Protein AF-A0A0F8WD63-F1 (afdb_monomer_lite)

Structure (mmCIF, N/CA/C/O backbone):
data_AF-A0A0F8WD63-F1
#
_entry.id   AF-A0A0F8WD63-F1
#
loop_
_atom_site.group_PDB
_atom_site.id
_atom_site.type_symbol
_atom_site.label_atom_id
_atom_site.label_alt_id
_atom_site.label_comp_id
_atom_site.label_asym_id
_atom_site.label_entity_id
_atom_site.label_seq_id
_atom_site.pdbx_PDB_ins_code
_atom_site.Cartn_x
_atom_site.Cartn_y
_atom_site.Cartn_z
_atom_site.occupancy
_atom_site.B_iso_or_equiv
_atom_site.auth_seq_id
_atom_site.auth_comp_id
_atom_site.auth_asym_id
_atom_site.auth_atom_id
_atom_site.pdbx_PDB_model_num
ATOM 1 N N . TYR A 1 1 ? 9.977 12.960 1.402 1.00 57.56 1 TYR A N 1
ATOM 2 C CA . TYR A 1 1 ? 9.908 11.745 2.240 1.00 57.56 1 TYR A CA 1
ATOM 3 C C . TYR A 1 1 ? 9.172 11.996 3.546 1.00 57.56 1 TYR A C 1
ATOM 5 O O . TYR A 1 1 ? 9.416 13.023 4.166 1.00 57.56 1 TYR A O 1
ATOM 13 N N . SER A 1 2 ? 8.340 11.055 4.010 1.00 56.16 2 SER A N 1
ATOM 14 C CA . SER A 1 2 ? 7.693 11.103 5.342 1.00 56.16 2 SER A CA 1
ATOM 15 C C . SER A 1 2 ? 8.708 11.368 6.477 1.00 56.16 2 SER A C 1
ATOM 17 O O . 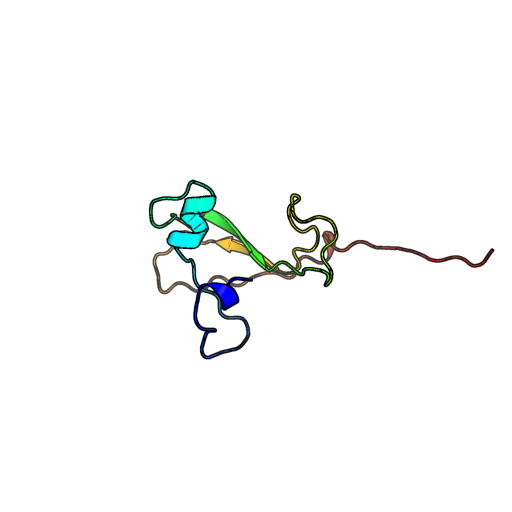SER A 1 2 ? 8.452 12.179 7.368 1.00 56.16 2 SER A O 1
ATOM 19 N N . MET A 1 3 ? 9.934 10.830 6.358 1.00 61.50 3 MET A N 1
ATOM 20 C CA . MET A 1 3 ? 11.042 11.016 7.316 1.00 61.50 3 MET A CA 1
ATOM 21 C C . MET A 1 3 ? 11.528 12.465 7.509 1.00 61.50 3 MET A C 1
ATOM 23 O O . MET A 1 3 ? 12.249 12.740 8.461 1.00 61.50 3 MET A O 1
ATOM 27 N N . THR A 1 4 ? 11.207 13.400 6.604 1.00 65.38 4 THR A N 1
ATOM 28 C CA . THR A 1 4 ? 11.591 14.815 6.788 1.00 65.38 4 THR A CA 1
ATOM 29 C C . THR A 1 4 ? 10.604 15.566 7.680 1.00 65.38 4 THR A C 1
ATOM 31 O O . THR A 1 4 ? 10.852 16.718 8.025 1.00 65.38 4 THR A O 1
ATOM 34 N N . VAL A 1 5 ? 9.465 14.947 8.007 1.00 67.38 5 VAL A N 1
ATOM 35 C CA . VAL A 1 5 ? 8.374 15.552 8.787 1.00 67.38 5 VAL A CA 1
ATOM 36 C C . VAL A 1 5 ? 8.035 14.730 10.031 1.00 67.38 5 VAL A C 1
ATOM 38 O O . VAL A 1 5 ? 7.672 15.311 11.050 1.00 67.38 5 VAL A O 1
ATOM 41 N N . ASN A 1 6 ? 8.212 13.409 9.982 1.00 70.25 6 ASN A N 1
ATOM 42 C CA . ASN A 1 6 ? 8.086 12.506 11.121 1.00 70.25 6 ASN A CA 1
ATOM 43 C C . ASN A 1 6 ? 9.435 11.888 11.482 1.00 70.25 6 ASN A C 1
ATOM 45 O O . ASN A 1 6 ? 10.238 11.587 10.600 1.00 70.25 6 ASN A O 1
ATOM 49 N N . ALA A 1 7 ? 9.646 11.618 12.773 1.00 76.00 7 ALA A N 1
ATOM 50 C CA . ALA A 1 7 ? 10.692 10.685 13.170 1.00 76.00 7 ALA A CA 1
ATOM 51 C C . ALA A 1 7 ? 10.440 9.328 12.481 1.00 76.00 7 ALA A C 1
ATOM 53 O O . ALA A 1 7 ? 9.280 8.910 12.388 1.00 76.00 7 ALA A O 1
ATOM 54 N N . PRO A 1 8 ? 11.488 8.654 11.979 1.00 71.19 8 PRO A N 1
ATOM 55 C CA . PRO A 1 8 ? 11.327 7.347 11.365 1.00 71.19 8 PRO A CA 1
ATOM 56 C C . PRO A 1 8 ? 10.758 6.357 12.394 1.00 71.19 8 PRO A C 1
ATOM 58 O O . PRO A 1 8 ? 11.106 6.446 13.578 1.00 71.19 8 PRO A O 1
ATOM 61 N N . PRO A 1 9 ? 9.896 5.419 11.976 1.00 74.94 9 PRO A N 1
ATOM 62 C CA . PRO A 1 9 ? 9.403 4.378 12.868 1.00 74.94 9 PRO A CA 1
ATOM 63 C C . PRO A 1 9 ? 10.531 3.480 13.384 1.00 74.94 9 PRO A C 1
ATOM 65 O O . PRO A 1 9 ? 11.634 3.452 12.834 1.00 74.94 9 PRO A O 1
ATOM 68 N N . ALA A 1 10 ? 10.243 2.719 14.442 1.00 82.12 10 ALA A N 1
ATOM 69 C CA . ALA A 1 10 ? 11.227 1.830 15.059 1.00 82.12 10 ALA A CA 1
ATOM 70 C C . ALA A 1 10 ? 11.632 0.667 14.138 1.00 82.12 10 ALA A C 1
ATOM 72 O O . ALA A 1 10 ? 12.734 0.134 14.280 1.00 82.12 10 ALA A O 1
ATOM 73 N N . PHE A 1 11 ? 10.759 0.289 13.198 1.00 74.69 11 PHE A N 1
ATOM 74 C CA . PHE A 1 11 ? 10.985 -0.815 12.276 1.00 74.69 11 PHE A CA 1
ATOM 75 C C . PHE A 1 11 ? 10.990 -0.342 10.814 1.00 74.69 11 PHE A C 1
ATOM 77 O O . PHE A 1 11 ? 10.140 0.459 10.417 1.00 74.69 11 PHE A O 1
ATOM 84 N N . PRO A 1 12 ? 11.927 -0.836 9.981 1.00 67.94 12 PRO A N 1
ATOM 85 C CA . PRO A 1 12 ? 11.923 -0.558 8.550 1.00 67.94 12 PRO A CA 1
ATOM 86 C C . PRO A 1 12 ? 10.595 -0.955 7.891 1.00 67.94 12 PRO A C 1
ATOM 88 O O . PRO A 1 12 ? 10.109 -2.064 8.097 1.00 67.94 12 PRO A O 1
ATOM 91 N N . GLY A 1 13 ? 10.044 -0.066 7.062 1.00 68.12 13 GLY A N 1
ATOM 92 C CA . GLY A 1 13 ? 8.823 -0.320 6.287 1.00 68.12 13 GLY A CA 1
ATOM 93 C C . GLY A 1 13 ? 7.509 0.042 6.985 1.00 68.12 13 GLY A C 1
ATOM 94 O O . GLY A 1 13 ? 6.462 -0.023 6.347 1.00 68.12 13 GLY A O 1
ATOM 95 N N . GLU A 1 14 ? 7.540 0.457 8.252 1.00 75.12 14 GLU A N 1
ATOM 96 C CA . GLU A 1 14 ? 6.409 1.169 8.853 1.00 75.12 14 GLU A CA 1
ATOM 97 C C . GLU A 1 14 ? 6.324 2.597 8.272 1.00 75.12 14 GLU A C 1
ATOM 99 O O . GLU A 1 14 ? 7.338 3.202 7.916 1.00 75.12 14 GLU A O 1
ATOM 104 N N . ASP A 1 15 ? 5.117 3.157 8.182 1.00 73.69 15 ASP A N 1
ATOM 105 C CA . ASP A 1 15 ? 4.892 4.585 7.933 1.00 73.69 15 ASP A CA 1
ATOM 106 C C . ASP A 1 15 ? 3.605 5.013 8.647 1.00 73.69 15 ASP A C 1
ATOM 108 O O . ASP A 1 15 ? 2.727 4.196 8.939 1.00 73.69 15 ASP A O 1
ATOM 112 N N . PHE A 1 16 ? 3.491 6.303 8.943 1.00 75.25 16 PHE A N 1
ATOM 113 C CA . PHE A 1 16 ? 2.353 6.869 9.650 1.00 75.25 16 PHE A CA 1
ATOM 114 C C . PHE A 1 16 ? 1.641 7.893 8.780 1.00 75.25 16 PHE A C 1
ATOM 116 O O . PHE A 1 16 ? 2.254 8.783 8.190 1.00 75.25 16 PHE A O 1
ATOM 123 N N . LEU A 1 17 ? 0.310 7.843 8.795 1.00 77.25 17 LEU A N 1
ATOM 124 C CA . LEU A 1 17 ? -0.494 8.941 8.277 1.00 77.25 17 LEU A CA 1
ATOM 125 C C . LEU A 1 17 ? -0.234 10.189 9.125 1.00 77.25 17 LEU A C 1
ATOM 127 O O . LEU A 1 17 ? -0.500 10.208 10.326 1.00 77.25 17 LEU A O 1
ATOM 131 N N . ASN A 1 18 ? 0.262 11.247 8.492 1.00 80.31 18 ASN A N 1
ATOM 132 C CA . ASN A 1 18 ? 0.487 12.528 9.144 1.00 80.31 18 ASN A CA 1
ATOM 133 C C . ASN A 1 18 ? -0.544 13.552 8.658 1.00 80.31 18 ASN A C 1
ATOM 135 O O . ASN A 1 18 ? -0.532 13.940 7.492 1.00 80.31 18 ASN A O 1
ATOM 139 N N . LEU A 1 19 ? -1.401 14.039 9.559 1.00 81.31 19 LEU A N 1
ATOM 140 C CA . LEU A 1 19 ? -2.434 15.029 9.227 1.00 81.31 19 LEU A CA 1
ATOM 141 C C . LEU A 1 19 ? -1.873 16.352 8.680 1.00 81.31 19 LEU A C 1
ATOM 143 O O . LEU A 1 19 ? -2.504 16.954 7.820 1.00 81.31 19 LEU A O 1
ATOM 147 N N . ASN A 1 20 ? -0.687 16.790 9.113 1.00 80.69 20 ASN A N 1
ATOM 148 C CA . ASN A 1 20 ? -0.045 18.001 8.584 1.00 80.69 20 ASN A CA 1
ATOM 149 C C . ASN A 1 20 ? 0.461 17.814 7.147 1.00 80.69 20 ASN A C 1
ATOM 151 O O . ASN A 1 20 ? 0.586 18.786 6.405 1.00 80.69 20 ASN A O 1
ATOM 155 N N . LEU A 1 21 ? 0.796 16.582 6.754 1.00 79.00 21 LEU A N 1
ATOM 156 C CA . LEU A 1 21 ? 1.125 16.248 5.368 1.00 79.00 21 LEU A CA 1
ATOM 157 C C . LEU A 1 21 ? -0.144 16.087 4.532 1.00 79.00 21 LEU A C 1
ATOM 159 O O . LEU A 1 21 ? -0.234 16.641 3.439 1.00 79.00 21 LEU A O 1
ATOM 163 N N . LEU A 1 22 ? -1.134 15.373 5.064 1.00 80.81 22 LEU A N 1
ATOM 164 C CA . LEU A 1 22 ? -2.413 15.123 4.404 1.00 80.81 22 LEU A CA 1
ATOM 165 C C . LEU A 1 22 ? -3.205 16.418 4.151 1.00 80.81 22 LEU A C 1
ATOM 167 O O . LEU A 1 22 ? -3.815 16.563 3.091 1.00 80.81 22 LEU A O 1
ATOM 171 N N . SER A 1 23 ? -3.126 17.402 5.051 1.00 84.19 23 SER A N 1
ATOM 172 C CA . SER A 1 23 ? -3.790 18.702 4.888 1.00 84.19 23 SER A CA 1
ATOM 173 C C . SER A 1 23 ? -3.254 19.507 3.704 1.00 84.19 23 SER A C 1
ATOM 175 O O . SER A 1 23 ? -4.020 20.229 3.066 1.00 84.19 23 SER A O 1
ATOM 177 N N . LYS A 1 24 ? -1.980 19.319 3.319 1.00 82.31 24 LYS A N 1
ATOM 178 C CA . LYS A 1 24 ? -1.419 19.907 2.085 1.00 82.31 24 LYS A CA 1
ATOM 179 C C . LYS A 1 24 ? -2.110 19.385 0.824 1.00 82.31 24 LYS A C 1
ATOM 181 O O . LYS A 1 24 ? -2.100 20.068 -0.191 1.00 82.31 24 LYS A O 1
ATOM 186 N N . SER A 1 25 ? -2.730 18.209 0.912 1.00 80.25 25 SER A N 1
ATOM 187 C CA . SER A 1 25 ? -3.554 17.602 -0.140 1.00 80.25 25 SER A CA 1
ATOM 188 C C . SER A 1 25 ? -5.060 17.785 0.112 1.00 80.25 25 SER A C 1
ATOM 190 O O . SER A 1 25 ? -5.879 17.098 -0.490 1.00 80.25 25 SER A O 1
ATOM 192 N N . GLY A 1 26 ? -5.449 18.685 1.025 1.00 85.19 26 GLY A N 1
ATOM 193 C CA . GLY A 1 26 ? -6.849 19.002 1.330 1.00 85.19 26 GLY A CA 1
ATOM 194 C C . GLY A 1 26 ? -7.546 18.048 2.308 1.00 85.19 26 GLY A C 1
ATOM 195 O O . GLY A 1 26 ? -8.733 18.226 2.585 1.00 85.19 26 GLY A O 1
ATOM 196 N N . VAL A 1 27 ? -6.840 17.063 2.870 1.00 86.12 27 VAL A N 1
ATOM 197 C CA . VAL A 1 27 ? -7.397 16.118 3.849 1.00 86.12 27 VAL A CA 1
ATOM 198 C C . VAL A 1 27 ? -7.173 16.661 5.262 1.00 86.12 27 VAL A C 1
ATOM 200 O O . VAL A 1 27 ? -6.094 16.539 5.833 1.00 86.12 27 VAL A O 1
ATOM 203 N N . ASN A 1 28 ? -8.210 17.289 5.819 1.00 88.38 28 ASN A N 1
ATOM 204 C CA . ASN A 1 28 ? -8.146 17.993 7.110 1.00 88.38 28 ASN A CA 1
ATOM 205 C C . ASN A 1 28 ? -8.708 17.191 8.296 1.00 88.38 28 ASN A C 1
ATOM 207 O O . ASN A 1 28 ? -8.676 17.652 9.434 1.00 88.38 28 ASN A O 1
ATOM 211 N N . THR A 1 29 ? -9.235 15.997 8.041 1.00 88.69 29 THR A N 1
ATOM 212 C CA . THR A 1 29 ? -9.733 15.063 9.057 1.00 88.69 29 THR A CA 1
ATOM 213 C C . THR A 1 29 ? -8.998 13.739 8.928 1.00 88.69 29 THR A C 1
ATOM 215 O O . THR A 1 29 ? -8.452 13.445 7.865 1.00 88.69 29 THR A O 1
ATOM 218 N N . ILE A 1 30 ? -9.005 12.920 9.986 1.00 83.31 30 ILE A N 1
ATOM 219 C CA . ILE A 1 30 ? -8.469 11.555 9.894 1.00 83.31 30 ILE A CA 1
ATOM 220 C C . ILE A 1 30 ? -9.226 10.837 8.768 1.00 83.31 30 ILE A C 1
ATOM 222 O O . ILE A 1 30 ? -10.458 10.767 8.831 1.00 83.31 30 ILE A O 1
ATOM 226 N N . PRO A 1 31 ? -8.530 10.376 7.714 1.00 83.94 31 PRO A N 1
ATOM 227 C CA . PRO A 1 31 ? -9.193 9.772 6.575 1.00 83.94 31 PRO A CA 1
ATOM 228 C C . PRO A 1 31 ? -9.770 8.413 6.965 1.00 83.94 31 PRO A C 1
ATOM 230 O O . PRO A 1 31 ? -9.121 7.611 7.637 1.00 83.94 31 PRO A O 1
ATOM 233 N N . ASP A 1 32 ? -10.988 8.148 6.503 1.00 87.94 32 ASP A N 1
ATOM 234 C CA . ASP A 1 32 ? -11.559 6.810 6.551 1.00 87.94 32 ASP A CA 1
ATOM 235 C C . ASP A 1 32 ? -10.955 5.966 5.425 1.00 87.94 32 ASP A C 1
ATOM 237 O O . ASP A 1 32 ? -11.212 6.206 4.240 1.00 87.94 32 ASP A O 1
ATOM 241 N N . LEU A 1 33 ? -10.118 5.005 5.810 1.00 87.88 33 LEU A N 1
ATOM 242 C CA . LEU A 1 33 ? -9.422 4.127 4.876 1.00 87.88 33 LEU A CA 1
ATOM 243 C C . LEU A 1 33 ? -10.226 2.881 4.496 1.00 87.88 33 LEU A C 1
ATOM 245 O O . LEU A 1 33 ? -9.789 2.143 3.619 1.00 87.88 33 LEU A O 1
ATOM 249 N N . ARG A 1 34 ? -11.386 2.632 5.111 1.00 92.12 34 ARG A N 1
ATOM 250 C CA . ARG A 1 34 ? -12.186 1.431 4.826 1.00 92.12 34 ARG A CA 1
ATOM 251 C C . ARG A 1 34 ? -12.623 1.410 3.361 1.00 92.12 34 ARG A C 1
ATOM 253 O O . ARG A 1 34 ? -13.137 2.407 2.847 1.00 92.12 34 ARG A O 1
ATOM 260 N N . GLY A 1 35 ? -12.404 0.284 2.681 1.00 93.31 35 GLY A N 1
ATOM 261 C CA . GLY A 1 35 ? -12.711 0.119 1.256 1.00 93.31 35 GLY A CA 1
ATOM 262 C C . GLY A 1 35 ? -11.891 1.020 0.324 1.00 93.31 35 GLY A C 1
ATOM 263 O O . GLY A 1 35 ? -12.280 1.237 -0.822 1.00 93.31 35 GLY A O 1
ATOM 264 N N . LYS A 1 36 ? -10.797 1.629 0.803 1.00 91.75 36 LYS A N 1
ATOM 265 C CA . LYS A 1 36 ? -9.884 2.40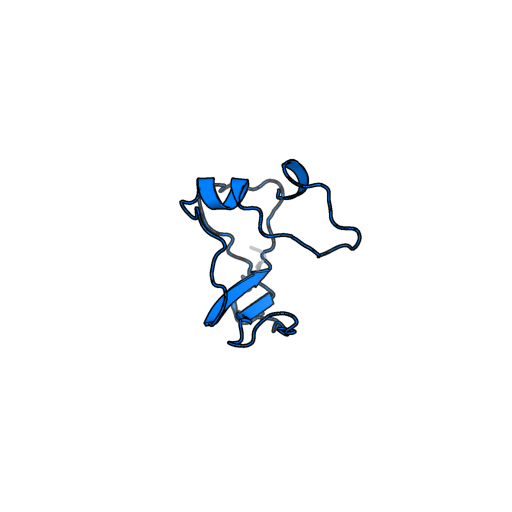6 -0.046 1.00 91.75 36 LYS A CA 1
ATOM 266 C C . LYS A 1 36 ? -8.783 1.517 -0.591 1.00 91.75 36 LYS A C 1
ATOM 268 O O . LYS A 1 36 ? -8.291 0.621 0.089 1.00 91.75 36 LYS A O 1
ATOM 273 N N . GLN A 1 37 ? -8.351 1.826 -1.808 1.00 91.31 37 GLN A N 1
ATOM 274 C CA . GLN A 1 37 ? -7.148 1.240 -2.371 1.00 91.31 37 GLN A CA 1
ATOM 275 C C . GLN A 1 37 ? -5.926 1.780 -1.621 1.00 91.31 37 GLN A C 1
ATOM 277 O O . GLN A 1 37 ? -5.717 2.990 -1.544 1.00 91.31 37 GLN A O 1
ATOM 282 N N . VAL A 1 38 ? -5.115 0.871 -1.095 1.00 89.19 38 VAL A N 1
ATOM 283 C CA . VAL A 1 38 ? -3.820 1.153 -0.478 1.00 89.19 38 VAL A CA 1
ATOM 284 C C . VAL A 1 38 ? -2.744 0.499 -1.334 1.00 89.19 38 VAL A C 1
ATOM 286 O O . VAL A 1 38 ? -2.942 -0.605 -1.848 1.00 89.19 38 VAL A O 1
ATOM 289 N N . PHE A 1 39 ? -1.614 1.179 -1.504 1.00 88.06 39 PHE A N 1
ATOM 290 C CA . PHE A 1 39 ? -0.461 0.655 -2.224 1.00 88.06 39 PHE A CA 1
ATOM 291 C C . PHE A 1 39 ? 0.850 1.131 -1.601 1.00 88.06 39 PHE A C 1
ATOM 293 O O . PHE A 1 39 ? 0.917 2.218 -1.030 1.00 88.06 39 PHE A O 1
ATOM 300 N N . ILE A 1 40 ? 1.894 0.314 -1.737 1.00 84.81 40 ILE A N 1
ATOM 301 C CA . ILE A 1 40 ? 3.281 0.712 -1.483 1.00 84.81 40 ILE A CA 1
ATOM 302 C C . ILE A 1 40 ? 3.914 1.018 -2.834 1.00 84.81 40 ILE A C 1
ATOM 304 O O . ILE A 1 40 ? 3.909 0.153 -3.712 1.00 84.81 40 ILE A O 1
ATOM 308 N N . SER A 1 41 ? 4.446 2.228 -2.999 1.00 81.12 41 SER A N 1
ATOM 309 C CA . SER A 1 41 ? 5.130 2.657 -4.220 1.00 81.12 41 SER A CA 1
ATOM 310 C C . SER A 1 41 ? 6.651 2.549 -4.108 1.00 81.12 41 SER A C 1
ATOM 312 O O . SER A 1 41 ? 7.210 2.650 -3.017 1.00 81.12 41 SER A O 1
ATOM 314 N N . ILE A 1 42 ? 7.324 2.381 -5.249 1.00 80.12 42 ILE A N 1
ATOM 315 C CA . ILE A 1 42 ? 8.781 2.529 -5.369 1.00 80.12 42 ILE A CA 1
ATOM 316 C C . ILE A 1 42 ? 9.070 3.776 -6.197 1.00 80.12 42 ILE A C 1
ATOM 318 O O . ILE A 1 42 ? 8.529 3.932 -7.291 1.00 80.12 42 ILE A O 1
ATOM 322 N N . GLU A 1 43 ? 9.958 4.624 -5.688 1.00 75.88 43 GLU A N 1
ATOM 323 C CA . GLU A 1 43 ? 10.417 5.828 -6.375 1.00 75.88 43 GLU A CA 1
ATOM 324 C C . GLU A 1 43 ? 11.866 5.678 -6.875 1.00 75.88 43 GLU A C 1
ATOM 326 O O . GLU A 1 43 ? 12.717 5.108 -6.179 1.00 75.88 43 GLU A O 1
ATOM 331 N N . PRO A 1 44 ? 12.172 6.166 -8.088 1.00 76.56 44 PRO A N 1
ATOM 332 C CA . PRO A 1 44 ? 13.547 6.350 -8.520 1.00 76.56 44 PRO A CA 1
ATOM 333 C C . PRO A 1 44 ? 14.181 7.535 -7.782 1.00 76.56 44 PRO A C 1
ATOM 335 O O . PRO A 1 44 ? 13.534 8.541 -7.513 1.00 76.56 44 PRO A O 1
ATOM 338 N N . SER A 1 45 ? 15.481 7.433 -7.502 1.00 81.25 45 SER A N 1
ATOM 339 C CA . SER A 1 45 ? 16.282 8.547 -6.991 1.00 81.25 45 SER A CA 1
ATOM 340 C C . SER A 1 45 ? 17.434 8.823 -7.965 1.00 81.25 45 SER A C 1
ATOM 342 O O . SER A 1 45 ? 18.317 7.966 -8.087 1.00 81.25 45 SER A O 1
ATOM 344 N N . PRO A 1 46 ? 17.481 9.995 -8.632 1.00 83.75 46 PRO A N 1
ATOM 345 C CA . PRO A 1 46 ? 16.568 11.138 -8.495 1.00 83.75 46 PRO A CA 1
ATOM 346 C C . PRO A 1 46 ? 15.201 10.908 -9.161 1.00 83.75 46 PRO A C 1
ATOM 348 O O . PRO A 1 46 ? 15.115 10.244 -10.195 1.00 83.75 46 PRO A O 1
ATOM 351 N N . ASP A 1 47 ? 14.157 11.503 -8.584 1.00 77.44 47 ASP A N 1
ATOM 352 C CA . ASP A 1 47 ? 12.839 11.595 -9.210 1.00 77.44 47 ASP A CA 1
ATOM 353 C C . ASP A 1 47 ? 12.806 12.803 -10.155 1.00 77.44 47 ASP A C 1
ATOM 355 O O . ASP A 1 47 ? 12.977 13.950 -9.732 1.00 77.44 47 ASP A O 1
ATOM 359 N N . ASN A 1 48 ? 12.635 12.533 -11.448 1.00 81.56 48 ASN A N 1
ATOM 360 C CA . ASN A 1 48 ? 12.606 13.560 -12.486 1.00 81.56 48 ASN A CA 1
ATOM 361 C C . ASN A 1 48 ? 11.183 14.081 -12.765 1.00 81.56 48 ASN A C 1
ATOM 363 O O . ASN A 1 48 ? 11.053 15.015 -13.556 1.00 81.56 48 ASN A O 1
ATOM 367 N N . ASP A 1 49 ? 10.145 13.511 -12.139 1.00 78.19 49 ASP A N 1
ATOM 368 C CA . ASP A 1 49 ? 8.747 13.913 -12.319 1.00 78.19 49 ASP A CA 1
ATOM 369 C C . ASP A 1 49 ? 7.989 13.994 -10.983 1.00 78.19 49 ASP A C 1
ATOM 371 O O . ASP A 1 49 ? 7.160 13.158 -10.635 1.00 78.19 49 ASP A O 1
ATOM 375 N N . GLY A 1 50 ? 8.259 15.063 -10.229 1.00 72.50 50 GLY A N 1
ATOM 376 C CA . GLY A 1 50 ? 7.690 15.252 -8.892 1.00 72.50 50 GLY A CA 1
ATOM 377 C C . GLY A 1 50 ? 6.212 15.667 -8.841 1.00 72.50 50 GLY A C 1
ATOM 378 O O . GLY A 1 50 ? 5.719 15.948 -7.747 1.00 72.50 50 GLY A O 1
ATOM 379 N N . ASN A 1 51 ? 5.516 15.779 -9.980 1.00 77.44 51 ASN A N 1
ATOM 380 C CA . ASN A 1 51 ? 4.100 16.172 -10.022 1.00 77.44 51 ASN A CA 1
ATOM 381 C C . ASN A 1 51 ? 3.164 15.012 -10.386 1.00 77.44 51 ASN A C 1
ATOM 383 O O . ASN A 1 51 ? 1.957 15.122 -10.150 1.00 77.44 51 ASN A O 1
ATOM 387 N N . GLU A 1 52 ? 3.686 13.927 -10.955 1.00 77.75 52 GLU A N 1
ATOM 388 C CA . GLU A 1 52 ? 2.893 12.760 -11.329 1.00 77.75 52 GLU A CA 1
ATOM 389 C C . GLU A 1 52 ? 2.917 11.669 -10.239 1.00 77.75 52 GLU A C 1
ATOM 391 O O . GLU A 1 52 ? 3.906 11.502 -9.523 1.00 77.75 52 GLU A O 1
ATOM 396 N N . PRO A 1 53 ? 1.826 10.899 -10.066 1.00 70.38 53 PRO A N 1
ATOM 397 C CA . PRO A 1 53 ? 1.835 9.734 -9.187 1.00 70.38 53 PRO A CA 1
ATOM 398 C C . PRO A 1 53 ? 2.833 8.667 -9.654 1.00 70.38 53 PRO A C 1
ATOM 400 O O . PRO A 1 53 ? 2.934 8.368 -10.842 1.00 70.38 53 PRO A O 1
AT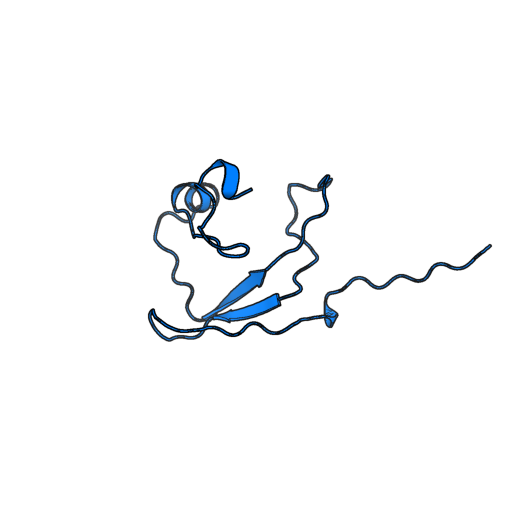OM 403 N N . PHE A 1 54 ? 3.502 8.006 -8.708 1.00 75.12 54 PHE A N 1
ATOM 404 C CA . PHE A 1 54 ? 4.464 6.951 -9.027 1.00 75.12 54 PHE A CA 1
ATOM 405 C C . PHE A 1 54 ? 3.822 5.765 -9.757 1.00 75.12 54 PHE A C 1
ATOM 407 O O . PHE A 1 54 ? 2.808 5.209 -9.323 1.00 75.12 54 PHE A O 1
ATOM 414 N N . ILE A 1 55 ? 4.486 5.335 -10.830 1.00 76.06 55 ILE A N 1
ATOM 415 C CA . ILE A 1 55 ? 4.028 4.258 -11.717 1.00 76.06 55 ILE A CA 1
ATOM 416 C C . ILE A 1 55 ? 4.161 2.881 -11.047 1.00 76.06 55 ILE A C 1
ATOM 418 O O . ILE A 1 55 ? 3.313 2.007 -11.225 1.00 76.06 55 ILE A O 1
ATOM 422 N N . LEU A 1 56 ? 5.225 2.665 -10.265 1.00 84.06 56 LEU A N 1
ATOM 423 C CA . LEU A 1 56 ? 5.503 1.368 -9.651 1.00 84.06 56 LEU A CA 1
ATOM 424 C C . LEU A 1 56 ? 4.772 1.223 -8.321 1.00 84.06 56 LEU A C 1
ATOM 426 O O . LEU A 1 56 ? 5.193 1.779 -7.309 1.00 84.06 56 LEU A O 1
ATOM 430 N N . GLN A 1 57 ? 3.718 0.411 -8.329 1.00 86.81 57 GLN A N 1
ATOM 431 C CA . GLN A 1 57 ? 2.913 0.055 -7.158 1.00 86.81 57 GLN A CA 1
ATOM 432 C C . GLN A 1 57 ? 2.953 -1.469 -6.947 1.00 86.81 57 GLN A C 1
ATOM 434 O O . GLN A 1 57 ? 1.994 -2.170 -7.274 1.00 86.81 57 GLN A O 1
ATOM 439 N N . PRO A 1 58 ? 4.090 -2.025 -6.485 1.00 88.12 58 PRO A N 1
ATOM 440 C CA . PRO A 1 58 ? 4.287 -3.468 -6.356 1.00 88.12 58 PRO A CA 1
ATOM 441 C C . PRO A 1 58 ? 3.357 -4.149 -5.363 1.00 88.12 58 PRO A C 1
ATOM 443 O O . PRO A 1 58 ? 2.992 -5.297 -5.589 1.00 88.12 58 PRO A O 1
ATOM 446 N N . LEU A 1 59 ? 2.980 -3.484 -4.274 1.00 90.69 59 LEU A N 1
ATOM 447 C CA . LEU A 1 59 ? 2.061 -4.043 -3.289 1.00 90.69 59 LEU A CA 1
ATOM 448 C C . LEU A 1 59 ? 0.795 -3.212 -3.290 1.00 90.69 59 LEU A C 1
ATOM 450 O O . LEU A 1 59 ? 0.872 -1.992 -3.160 1.00 90.69 59 LEU A O 1
ATOM 454 N N . SER A 1 60 ? -0.358 -3.860 -3.423 1.00 90.56 60 SER A N 1
ATOM 455 C CA . SER A 1 60 ? -1.643 -3.165 -3.380 1.00 90.56 60 SER A CA 1
ATOM 456 C C . SER A 1 60 ? -2.729 -4.041 -2.774 1.00 90.56 60 SER A C 1
ATOM 458 O O . SER A 1 60 ? -2.770 -5.244 -3.044 1.00 90.56 60 SER A O 1
ATOM 460 N N . VAL A 1 61 ? -3.644 -3.429 -2.030 1.00 92.75 61 VAL A N 1
ATOM 461 C CA . VAL A 1 61 ? -4.839 -4.079 -1.490 1.00 92.75 61 VAL A CA 1
ATOM 462 C C . VAL A 1 61 ? -5.969 -3.068 -1.332 1.00 92.75 61 VAL A C 1
ATOM 464 O O . VAL A 1 61 ? -5.719 -1.894 -1.060 1.00 92.75 61 VAL A O 1
ATOM 467 N N . GLU A 1 62 ? -7.210 -3.512 -1.482 1.00 94.75 62 GLU A N 1
ATOM 468 C CA . GLU A 1 62 ? -8.344 -2.768 -0.941 1.00 94.75 62 GLU A CA 1
ATOM 469 C C . GLU A 1 62 ? -8.394 -3.002 0.572 1.00 94.75 62 GLU A C 1
ATOM 471 O O . GLU A 1 62 ? -8.46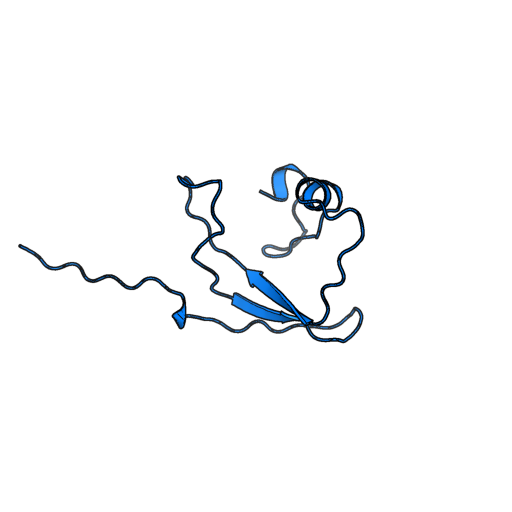5 -4.142 1.030 1.00 94.75 62 GLU A O 1
ATOM 476 N N . ALA A 1 63 ? -8.313 -1.935 1.363 1.00 93.25 63 ALA A N 1
ATOM 477 C CA . ALA A 1 63 ? -8.412 -2.049 2.808 1.00 93.25 63 ALA A CA 1
ATOM 478 C C . ALA A 1 63 ? -9.790 -2.591 3.208 1.00 93.25 63 ALA A C 1
ATOM 480 O O . ALA A 1 63 ? -10.823 -2.144 2.705 1.00 93.25 63 ALA A O 1
ATOM 481 N N . GLY A 1 64 ? -9.802 -3.527 4.155 1.00 94.38 64 GLY A N 1
ATOM 482 C CA . GLY A 1 64 ? -11.020 -4.107 4.697 1.00 94.38 64 GLY A CA 1
ATOM 483 C C . GLY A 1 64 ? -11.927 -3.080 5.380 1.00 94.38 64 GLY A C 1
ATOM 484 O O . GLY A 1 64 ? -11.598 -1.905 5.555 1.00 94.38 64 GLY A O 1
ATOM 485 N N . ILE A 1 65 ? -13.099 -3.549 5.793 1.00 95.38 65 ILE A N 1
ATOM 486 C CA . ILE A 1 65 ? -14.113 -2.723 6.465 1.00 95.38 65 ILE A CA 1
ATOM 487 C C . ILE A 1 65 ? -13.972 -2.703 7.993 1.00 95.38 65 ILE A C 1
ATOM 489 O O . ILE A 1 65 ? -14.630 -1.904 8.663 1.00 95.38 65 ILE A O 1
ATOM 493 N N . GLU A 1 66 ? -13.130 -3.580 8.535 1.00 92.94 66 GLU A N 1
ATOM 494 C CA . GLU A 1 66 ? -12.939 -3.763 9.971 1.00 92.94 66 GLU A CA 1
ATOM 495 C C . GLU A 1 66 ? -12.228 -2.565 10.616 1.00 92.94 66 GLU A C 1
ATOM 497 O O . GLU A 1 66 ? -11.396 -1.892 10.001 1.00 92.94 66 GLU A O 1
ATOM 502 N N . LEU A 1 67 ? -12.550 -2.300 11.884 1.00 86.88 67 LEU A N 1
ATOM 503 C CA . LEU A 1 67 ? -11.862 -1.281 12.677 1.00 86.88 67 LEU A CA 1
ATOM 504 C C . LEU A 1 67 ? -10.523 -1.809 13.204 1.00 86.88 67 LEU A C 1
ATOM 506 O O . LEU A 1 67 ? -10.333 -3.009 13.389 1.00 86.88 67 LEU A O 1
ATOM 510 N N . ALA A 1 68 ? -9.596 -0.894 13.489 1.00 81.69 68 ALA A N 1
ATOM 511 C CA . ALA A 1 68 ? -8.318 -1.256 14.086 1.00 81.69 68 ALA A CA 1
ATOM 512 C C . ALA A 1 68 ? -8.501 -1.914 15.480 1.00 81.69 68 ALA A C 1
ATOM 514 O O . ALA A 1 68 ? -9.328 -1.440 16.263 1.00 81.69 68 ALA A O 1
ATOM 515 N N . PRO A 1 69 ? -7.697 -2.939 15.832 1.00 87.31 69 PRO A N 1
ATOM 516 C CA . PRO A 1 69 ? -6.642 -3.535 15.016 1.00 87.31 69 PRO A CA 1
ATOM 517 C C . PRO A 1 69 ? -7.207 -4.536 13.995 1.00 87.31 69 PRO A C 1
ATOM 519 O O . PRO A 1 69 ? -7.820 -5.534 14.361 1.00 87.31 69 PRO A O 1
ATOM 522 N N . ALA A 1 70 ? -6.930 -4.300 12.714 1.00 86.88 70 ALA A N 1
ATOM 523 C CA . ALA A 1 70 ? -7.224 -5.226 11.628 1.00 86.88 70 ALA A CA 1
ATOM 524 C C . ALA A 1 70 ? -6.003 -5.306 10.710 1.00 86.88 70 ALA A C 1
ATOM 526 O O . ALA A 1 70 ? -5.423 -4.282 10.339 1.00 86.88 70 ALA A O 1
ATOM 527 N N . LEU A 1 71 ? -5.596 -6.527 10.369 1.00 88.75 71 LEU A N 1
ATOM 528 C CA . LEU A 1 71 ? -4.486 -6.765 9.454 1.00 88.75 71 LEU A CA 1
ATOM 529 C C . LEU A 1 71 ? -5.011 -6.799 8.021 1.00 88.75 71 LEU A C 1
ATOM 531 O O . LEU A 1 71 ? -5.924 -7.558 7.710 1.00 88.75 71 LEU A O 1
ATOM 535 N N . ASN A 1 72 ? -4.398 -5.995 7.154 1.00 88.25 72 ASN A N 1
ATOM 536 C CA . ASN A 1 72 ? -4.647 -6.015 5.719 1.00 88.25 72 ASN A CA 1
ATOM 537 C C . ASN A 1 72 ? -3.419 -6.615 5.033 1.00 88.25 72 ASN A C 1
ATOM 539 O O . ASN A 1 72 ? -2.349 -6.007 5.029 1.00 88.25 72 ASN A O 1
ATOM 543 N N . THR A 1 73 ? -3.553 -7.823 4.488 1.00 91.69 73 THR A N 1
ATOM 544 C CA . THR A 1 73 ? -2.480 -8.469 3.722 1.00 91.69 73 THR A CA 1
ATOM 545 C C . THR A 1 73 ? -2.443 -7.886 2.317 1.00 91.69 73 THR A C 1
ATOM 547 O O . THR A 1 73 ? -3.467 -7.847 1.645 1.00 91.69 73 THR A O 1
ATOM 550 N N . MET A 1 74 ? -1.270 -7.434 1.871 1.00 91.62 74 MET A N 1
ATOM 551 C CA . MET A 1 74 ? -1.101 -6.894 0.523 1.00 91.62 74 MET A CA 1
ATOM 552 C C . MET A 1 74 ? -0.647 -7.960 -0.464 1.00 91.62 74 MET A C 1
ATOM 554 O O . MET A 1 74 ? 0.229 -8.767 -0.155 1.00 91.62 74 MET A O 1
ATOM 558 N N . ASP A 1 75 ? -1.196 -7.899 -1.674 1.00 91.75 75 ASP A N 1
ATOM 559 C CA . ASP A 1 75 ? -0.780 -8.759 -2.774 1.00 91.75 75 ASP A CA 1
ATOM 560 C C . ASP A 1 75 ? 0.326 -8.102 -3.594 1.00 91.75 75 ASP A C 1
ATOM 562 O O . ASP A 1 75 ? 0.277 -6.901 -3.881 1.00 91.75 75 ASP A O 1
ATOM 566 N N . LEU A 1 76 ? 1.260 -8.924 -4.074 1.00 91.31 76 LEU A N 1
ATOM 567 C CA . LEU A 1 76 ? 2.199 -8.528 -5.116 1.00 91.31 76 LEU A CA 1
ATOM 568 C C . LEU A 1 76 ? 1.463 -8.368 -6.456 1.00 91.31 76 LEU A C 1
ATOM 570 O O . LEU A 1 76 ? 0.892 -9.324 -6.984 1.00 91.31 76 LEU A O 1
ATOM 574 N N . LYS A 1 77 ? 1.514 -7.169 -7.037 1.00 87.38 77 LYS A N 1
ATOM 575 C CA . LYS A 1 77 ? 0.982 -6.854 -8.367 1.00 87.38 77 LYS A CA 1
ATOM 576 C C . LYS A 1 77 ? 2.123 -6.686 -9.364 1.00 87.38 77 LYS A C 1
ATOM 578 O O . LYS A 1 77 ? 2.549 -5.581 -9.665 1.00 87.38 77 LYS A O 1
ATOM 583 N N . THR A 1 78 ? 2.598 -7.794 -9.922 1.00 85.19 78 THR A N 1
ATOM 584 C CA . THR A 1 78 ? 3.649 -7.767 -10.959 1.00 85.19 78 THR A CA 1
ATOM 585 C C . THR A 1 78 ? 3.143 -7.304 -12.324 1.00 85.19 78 THR A C 1
ATOM 587 O O . THR A 1 78 ? 3.938 -6.917 -13.172 1.00 85.19 78 THR A O 1
ATOM 590 N N . ALA A 1 79 ? 1.825 -7.317 -12.546 1.00 80.94 79 ALA A N 1
ATOM 591 C CA . ALA A 1 79 ? 1.219 -6.891 -13.806 1.00 80.94 79 ALA A CA 1
ATOM 592 C C . ALA A 1 79 ? 1.402 -5.390 -14.099 1.00 80.94 79 ALA A C 1
ATOM 594 O O . ALA A 1 79 ? 1.302 -4.989 -15.254 1.00 80.94 79 ALA A O 1
ATOM 595 N N . SER A 1 80 ? 1.673 -4.566 -13.080 1.00 69.81 80 SER A N 1
ATOM 596 C CA . SER A 1 80 ? 1.970 -3.137 -13.243 1.00 69.81 80 SER A CA 1
ATOM 597 C C . SER A 1 80 ? 3.438 -2.866 -13.579 1.00 69.81 80 SER A C 1
ATOM 599 O O . SER A 1 80 ? 3.812 -1.713 -13.792 1.00 69.81 80 SER A O 1
ATOM 601 N N . PHE A 1 81 ? 4.293 -3.895 -13.613 1.00 84.31 81 PHE A N 1
ATOM 602 C CA . PHE A 1 81 ? 5.720 -3.682 -13.809 1.00 84.31 81 PHE A CA 1
ATOM 603 C C . PHE A 1 81 ? 6.028 -3.391 -15.279 1.00 84.31 81 PHE A C 1
ATOM 605 O O . PHE A 1 81 ? 5.636 -4.168 -16.154 1.00 84.31 81 PHE A O 1
ATOM 612 N N . PRO A 1 82 ? 6.756 -2.298 -15.567 1.00 79.69 82 PRO A N 1
ATOM 613 C CA . PRO A 1 82 ? 7.212 -2.006 -16.907 1.00 79.69 82 PRO A CA 1
ATOM 614 C C . PRO A 1 8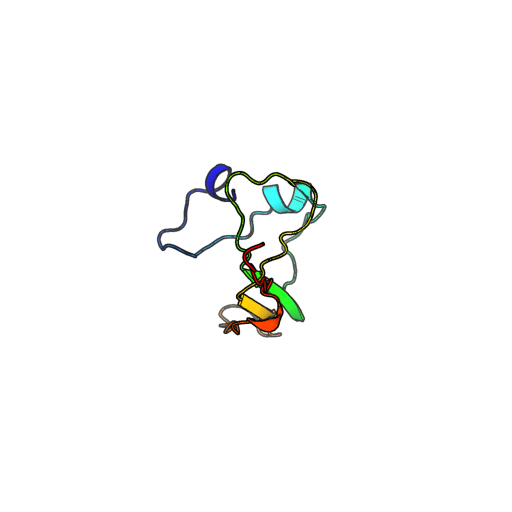2 ? 8.140 -3.129 -17.361 1.00 79.69 82 PRO A C 1
ATOM 616 O O . PRO A 1 82 ? 9.090 -3.505 -16.672 1.00 79.69 82 PRO A O 1
ATOM 619 N N . VAL A 1 83 ? 7.850 -3.661 -18.542 1.00 82.88 83 VAL A N 1
ATOM 620 C CA . VAL A 1 83 ? 8.697 -4.632 -19.229 1.00 82.88 83 VAL A CA 1
ATOM 621 C C . VAL A 1 83 ? 9.356 -3.948 -20.415 1.00 82.88 83 VAL A C 1
ATOM 623 O O . VAL A 1 83 ? 8.734 -3.158 -21.122 1.00 82.88 83 VAL A O 1
ATOM 626 N N . GLY A 1 84 ? 10.629 -4.249 -20.632 1.00 84.75 84 GLY A N 1
ATOM 627 C CA . GLY A 1 84 ? 11.392 -3.732 -21.758 1.00 84.75 84 GLY A CA 1
ATOM 628 C C . GLY A 1 84 ? 12.293 -4.816 -22.323 1.00 84.75 84 GLY A C 1
ATOM 629 O O . GLY A 1 84 ? 12.765 -5.690 -21.597 1.00 84.75 84 GLY A O 1
ATOM 630 N N . THR A 1 85 ? 12.537 -4.759 -23.626 1.00 86.88 85 THR A N 1
ATOM 631 C CA . THR A 1 85 ? 13.498 -5.624 -24.315 1.00 86.88 85 THR A CA 1
ATOM 632 C C . THR A 1 85 ? 14.535 -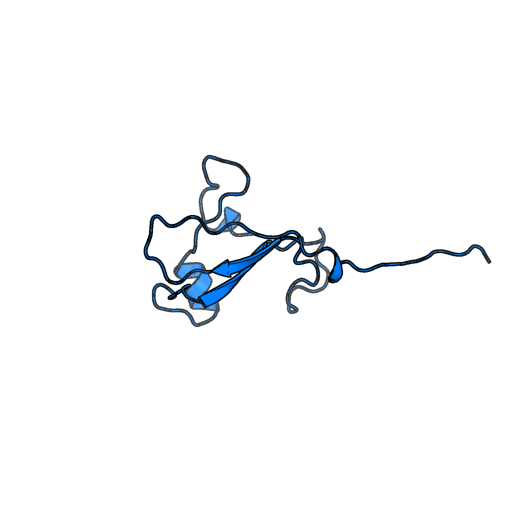4.751 -25.001 1.00 86.88 85 THR A C 1
ATOM 634 O O . THR A 1 85 ? 14.168 -3.831 -25.728 1.00 86.88 85 THR A O 1
ATOM 637 N N . ALA A 1 86 ? 15.817 -5.052 -24.811 1.00 84.81 86 ALA A N 1
ATOM 638 C CA . ALA A 1 86 ? 16.896 -4.444 -25.580 1.00 84.81 86 ALA A CA 1
ATOM 639 C C . ALA A 1 86 ? 17.319 -5.407 -26.693 1.00 84.81 86 ALA A C 1
ATOM 641 O O . ALA A 1 86 ? 17.528 -6.593 -26.442 1.00 84.81 86 ALA A O 1
ATOM 642 N N . SER A 1 87 ? 17.443 -4.901 -27.917 1.00 83.94 87 SER A N 1
ATOM 643 C CA . SER A 1 87 ? 18.026 -5.633 -29.043 1.00 83.94 87 SER A CA 1
ATOM 644 C C . SER A 1 87 ? 19.248 -4.875 -29.533 1.00 83.94 87 SER A C 1
ATOM 646 O O . SER A 1 87 ? 19.274 -3.647 -29.509 1.00 83.94 87 SER A O 1
ATOM 648 N N . LYS A 1 88 ? 20.282 -5.618 -29.921 1.00 75.75 88 LYS A N 1
ATOM 649 C CA . LYS A 1 88 ? 21.493 -5.050 -30.503 1.00 75.75 88 LYS A CA 1
ATOM 650 C C . LYS A 1 88 ? 21.202 -4.666 -31.958 1.00 75.75 88 LYS A C 1
ATOM 652 O O . LYS A 1 88 ? 20.658 -5.502 -32.677 1.00 75.75 88 LYS A O 1
ATOM 657 N N . GLU A 1 89 ? 21.565 -3.448 -32.356 1.00 65.25 89 GLU A N 1
ATOM 658 C CA . GLU A 1 89 ? 21.636 -3.054 -33.775 1.00 65.25 89 GLU A CA 1
ATOM 659 C C . GLU A 1 89 ? 22.840 -3.693 -34.483 1.00 65.25 89 GLU A C 1
ATOM 661 O O . GLU A 1 89 ? 23.929 -3.799 -33.860 1.00 65.25 89 GLU A O 1
#

Sequence (89 aa):
YSMTVNAPPAFPGEDFLNLNLLSKSGVNTIPDLRGKQVFISIEPSPDNDGNEPFILQPLSVEAGIELAPALNTMDLKTASFPVGTASKE

Organism: NCBI:txid412755

pLDDT: mean 81.71, std 8.53, range [56.16, 95.38]

Foldseek 3Di:
DQVVVDPDDPDPPDDDDDQVVVVVVVRNDDDDQAQHKDFDADADVVHPDPPDDGQGGQWIDGHHRDDPPDDDDTDGDCVSDDDDDDDDD

Secondary structure (DSSP, 8-state):
-GGGTSPPPSSTT-----HHHHGGGT--S----TT-EEEE----SS-S-TTSPPS---EEEE--SPPSS---PPEE-GGGS--------

Radius of gyration: 16.31 Å; chains: 1; bounding box: 36×29×49 Å